Protein AF-A0A9J5XBW0-F1 (afdb_monomer_lite)

Radius of gyration: 22.89 Å; chains: 1; bounding box: 54×34×57 Å

InterPro domains:
  IPR000194 ATPase, F1/V1/A1 complex, alpha/beta subunit, nucleotide-binding domain [PF00006] (8-90)
  IPR024034 ATPase, F1/V1 complex, beta/alpha subunit, C-terminal [G3DSA:1.10.1140.10] (87-147)
  IPR027417 P-loop containing nucleoside triphosphate hydrolase [SSF52540] (8-89)
  IPR050053 ATPase alpha/beta chains [PTHR15184] (10-89)

pLDDT: mean 72.42, std 10.67, range [32.5, 87.5]

Organism: Solanum commersonii (NCBI:txid4109)

Structure (mmCIF, N/CA/C/O backbone):
data_AF-A0A9J5XBW0-F1
#
_entry.id   AF-A0A9J5XBW0-F1
#
loop_
_atom_site.group_PDB
_atom_site.id
_atom_site.type_symbol
_atom_site.label_atom_id
_atom_site.label_alt_id
_atom_site.label_comp_id
_atom_site.label_asym_id
_atom_site.label_entity_id
_atom_site.label_seq_id
_atom_site.pdbx_PDB_ins_code
_atom_site.Cartn_x
_atom_site.Cartn_y
_atom_site.Cartn_z
_atom_site.occupancy
_atom_site.B_iso_or_equiv
_atom_site.auth_seq_id
_atom_site.auth_comp_id
_atom_site.auth_asym_id
_atom_site.auth_atom_id
_atom_site.pdbx_PDB_model_num
ATOM 1 N N . MET A 1 1 ? 18.946 10.429 -4.358 1.00 32.50 1 MET A N 1
ATOM 2 C CA . MET A 1 1 ? 18.100 11.262 -5.243 1.00 32.50 1 MET A CA 1
ATOM 3 C C . MET A 1 1 ? 17.198 10.310 -6.030 1.00 32.50 1 MET A C 1
ATOM 5 O O . MET A 1 1 ? 17.544 9.919 -7.134 1.00 32.50 1 MET A O 1
ATOM 9 N N . ASN A 1 2 ? 16.118 9.819 -5.405 1.00 36.38 2 ASN A N 1
ATOM 10 C CA . ASN A 1 2 ? 15.253 8.780 -5.982 1.00 36.38 2 ASN A CA 1
ATOM 11 C C . ASN A 1 2 ? 14.222 9.425 -6.909 1.00 36.38 2 ASN A C 1
ATOM 13 O O . ASN A 1 2 ? 13.266 10.039 -6.441 1.00 36.38 2 ASN A O 1
ATOM 17 N N . LYS A 1 3 ? 14.429 9.311 -8.224 1.00 35.09 3 LYS A N 1
ATOM 18 C CA . LYS A 1 3 ? 13.379 9.604 -9.206 1.00 35.09 3 LYS A CA 1
ATOM 19 C C . LYS A 1 3 ? 12.338 8.472 -9.176 1.00 35.09 3 LYS A C 1
ATOM 21 O O . LYS A 1 3 ? 12.732 7.313 -9.052 1.00 35.09 3 LYS A O 1
ATOM 26 N N . PRO A 1 4 ? 11.035 8.786 -9.282 1.00 42.19 4 PRO A N 1
ATOM 27 C CA . PRO A 1 4 ? 9.978 7.783 -9.265 1.00 42.19 4 PRO A CA 1
ATOM 28 C C . PRO A 1 4 ? 10.121 6.823 -10.455 1.00 42.19 4 PRO A C 1
ATOM 30 O O . PRO A 1 4 ? 10.600 7.243 -11.512 1.00 42.19 4 PRO A O 1
ATOM 33 N N . PRO A 1 5 ? 9.699 5.557 -10.321 1.00 48.25 5 PRO A N 1
ATOM 34 C CA . PRO A 1 5 ? 9.915 4.556 -11.350 1.00 48.25 5 PRO A CA 1
ATOM 35 C C . PRO A 1 5 ? 9.341 4.927 -12.732 1.00 48.25 5 PRO A C 1
ATOM 37 O O . PRO A 1 5 ? 10.000 4.748 -13.750 1.00 48.25 5 PRO A O 1
ATOM 40 N N . GLY A 1 6 ? 8.201 5.619 -12.795 1.00 53.66 6 GLY A N 1
ATOM 41 C CA . GLY A 1 6 ? 7.694 6.138 -14.079 1.00 53.66 6 GLY A CA 1
ATOM 42 C C . GLY A 1 6 ? 8.691 7.040 -14.835 1.00 53.66 6 GLY A C 1
ATOM 43 O O . GLY A 1 6 ? 8.690 7.092 -16.064 1.00 53.66 6 GLY A O 1
ATOM 44 N N . ALA A 1 7 ? 9.599 7.714 -14.121 1.00 57.72 7 ALA A N 1
ATOM 45 C CA . ALA A 1 7 ? 10.645 8.532 -14.722 1.00 57.72 7 ALA A CA 1
ATOM 46 C C . ALA A 1 7 ? 11.844 7.717 -15.231 1.00 57.72 7 ALA A C 1
ATOM 48 O O . ALA A 1 7 ? 12.448 8.139 -16.212 1.00 57.72 7 ALA A O 1
ATOM 49 N N . HIS A 1 8 ? 12.200 6.572 -14.624 1.00 63.69 8 HIS A N 1
ATOM 50 C CA . HIS A 1 8 ? 13.291 5.743 -15.164 1.00 63.69 8 HIS A CA 1
ATOM 51 C C . HIS A 1 8 ? 12.896 5.189 -16.536 1.00 63.69 8 HIS A C 1
ATOM 53 O O . HIS A 1 8 ? 13.714 5.159 -17.450 1.00 63.69 8 HIS A O 1
ATOM 59 N N . MET A 1 9 ? 11.625 4.811 -16.693 1.00 63.28 9 MET A N 1
ATOM 60 C CA . MET A 1 9 ? 11.154 4.157 -17.906 1.00 63.28 9 MET A CA 1
ATOM 61 C C . MET A 1 9 ? 11.073 5.148 -19.059 1.00 63.28 9 MET A C 1
ATOM 63 O O . MET A 1 9 ? 11.518 4.867 -20.171 1.00 63.28 9 MET A O 1
ATOM 67 N N . ARG A 1 10 ? 10.573 6.347 -18.756 1.00 64.81 10 ARG A N 1
ATOM 68 C CA . ARG A 1 10 ? 10.549 7.463 -19.693 1.00 64.81 10 ARG A CA 1
ATOM 69 C C . ARG A 1 10 ? 11.957 7.852 -20.145 1.00 64.81 10 ARG A C 1
ATOM 71 O O . ARG A 1 10 ? 12.198 7.974 -21.342 1.00 64.81 10 ARG A O 1
ATOM 78 N N . VAL A 1 11 ? 12.903 7.966 -19.214 1.00 70.44 11 VAL A N 1
ATOM 79 C CA . VAL A 1 11 ? 14.303 8.264 -19.556 1.00 70.44 11 VAL A CA 1
ATOM 80 C C . VAL A 1 11 ? 14.912 7.146 -20.408 1.00 70.44 11 VAL A C 1
ATOM 82 O O . VAL A 1 11 ? 15.603 7.443 -21.377 1.00 70.44 11 VAL A O 1
ATOM 85 N N . GLY A 1 12 ? 14.611 5.876 -20.117 1.00 69.75 12 GLY A N 1
ATOM 86 C CA . GLY A 1 12 ? 15.031 4.742 -20.948 1.00 69.75 12 GLY A CA 1
ATOM 87 C C . GLY A 1 12 ? 14.523 4.854 -22.388 1.00 69.75 12 GLY A C 1
ATOM 88 O O . GLY A 1 12 ? 15.307 4.774 -23.333 1.00 69.75 12 GLY A O 1
ATOM 89 N N . SER A 1 13 ? 13.232 5.155 -22.573 1.00 69.50 13 SER A N 1
ATOM 90 C CA . SER A 1 13 ? 12.668 5.380 -23.913 1.00 69.50 13 SER A CA 1
ATOM 91 C C . SER A 1 13 ? 13.307 6.566 -24.650 1.00 69.50 13 SER A C 1
ATOM 93 O O . SER A 1 13 ? 13.605 6.448 -25.837 1.00 69.50 13 SER A O 1
ATOM 95 N N . GLU A 1 14 ? 13.607 7.670 -23.956 1.00 74.38 14 GLU A N 1
ATOM 96 C CA . GLU A 1 14 ? 14.256 8.855 -24.540 1.00 74.38 14 GLU A CA 1
ATOM 97 C C . GLU A 1 14 ? 15.702 8.555 -24.976 1.00 74.38 14 GLU A C 1
ATOM 99 O O . GLU A 1 14 ? 16.113 8.918 -26.079 1.00 74.38 14 GLU A O 1
ATOM 104 N N . VAL A 1 15 ? 16.462 7.823 -24.154 1.00 76.62 15 VAL A N 1
ATOM 105 C CA . VAL A 1 15 ? 17.829 7.389 -24.488 1.00 76.62 15 VAL A CA 1
ATOM 106 C C . VAL A 1 15 ? 17.817 6.366 -25.626 1.00 76.62 15 VAL A C 1
ATOM 108 O O . VAL A 1 15 ? 18.638 6.447 -26.536 1.00 76.62 15 VAL A O 1
ATOM 111 N N . SER A 1 16 ? 16.872 5.426 -25.623 1.00 73.00 16 SER A N 1
ATOM 112 C CA . SER A 1 16 ? 16.720 4.422 -26.681 1.00 73.00 16 SER A CA 1
ATOM 113 C C . SER A 1 16 ? 16.392 5.063 -28.035 1.00 73.00 16 SER A C 1
ATOM 115 O O . SER A 1 16 ? 16.973 4.675 -29.051 1.00 73.00 16 SER A O 1
ATOM 117 N N . ALA A 1 17 ? 15.518 6.074 -28.047 1.00 74.00 17 ALA A N 1
ATOM 118 C CA . ALA A 1 17 ? 15.208 6.858 -29.240 1.00 74.00 17 ALA A CA 1
ATOM 119 C C . ALA A 1 17 ? 16.431 7.646 -29.739 1.00 74.00 17 ALA A C 1
ATOM 121 O O . ALA A 1 17 ? 16.706 7.659 -30.938 1.00 74.00 17 ALA A O 1
ATOM 122 N N . LEU A 1 18 ? 17.213 8.238 -28.828 1.00 78.56 18 LEU A N 1
ATOM 123 C CA . LEU A 1 18 ? 18.443 8.960 -29.174 1.00 78.56 18 LEU A CA 1
ATOM 124 C C . LEU A 1 18 ? 19.531 8.037 -29.748 1.00 78.56 18 LEU A C 1
ATOM 126 O O . LEU A 1 18 ? 20.276 8.432 -30.641 1.00 78.56 18 LEU A O 1
ATOM 130 N N . LEU A 1 19 ? 19.600 6.794 -29.269 1.00 78.00 19 LEU A N 1
ATOM 131 C CA . LEU A 1 19 ? 20.496 5.750 -29.777 1.00 78.00 19 LEU A CA 1
ATOM 132 C C . LEU A 1 19 ? 20.010 5.120 -31.097 1.00 78.00 19 LEU A C 1
ATOM 134 O O . LEU A 1 19 ? 20.640 4.184 -31.589 1.00 78.00 19 LEU A O 1
ATOM 138 N N . GLY A 1 20 ? 18.896 5.597 -31.665 1.00 75.94 20 GLY A N 1
ATOM 139 C CA . GLY A 1 20 ? 18.361 5.126 -32.943 1.00 75.94 20 GLY A CA 1
ATOM 140 C C . GLY A 1 20 ? 17.781 3.711 -32.900 1.00 75.94 20 GLY A C 1
ATOM 141 O O . GLY A 1 20 ? 17.664 3.061 -33.938 1.00 75.94 20 GLY A O 1
ATOM 142 N N . ARG A 1 21 ? 17.435 3.198 -31.713 1.00 77.56 21 ARG A N 1
ATOM 143 C CA . ARG A 1 21 ? 16.794 1.883 -31.586 1.00 77.56 21 ARG A CA 1
ATOM 144 C C . ARG A 1 21 ? 15.339 1.976 -32.041 1.00 77.56 21 ARG A C 1
ATOM 146 O O . ARG A 1 21 ? 14.650 2.940 -31.715 1.00 77.56 21 ARG A O 1
ATOM 153 N N . MET A 1 22 ? 14.857 0.956 -32.755 1.00 77.88 22 MET A N 1
ATOM 154 C CA . MET A 1 22 ? 13.443 0.890 -33.135 1.00 77.88 22 MET A CA 1
ATOM 155 C C . MET A 1 22 ? 12.558 0.821 -31.878 1.00 77.88 22 MET A C 1
ATOM 157 O O . MET A 1 22 ? 12.830 -0.009 -31.003 1.00 77.88 22 MET A O 1
ATOM 161 N N . PRO A 1 23 ? 11.524 1.676 -31.768 1.00 68.88 23 PRO A N 1
ATOM 162 C CA . PRO A 1 23 ? 10.608 1.650 -30.637 1.00 68.88 23 PRO A CA 1
ATOM 163 C C . PRO A 1 23 ? 9.746 0.384 -30.669 1.00 68.88 23 PRO A C 1
ATOM 165 O O . PRO A 1 23 ? 9.406 -0.131 -31.735 1.00 68.88 23 PRO A O 1
ATOM 168 N N . PHE A 1 24 ? 9.389 -0.105 -29.486 1.00 66.06 24 PHE A N 1
ATOM 169 C CA . PHE A 1 24 ? 8.449 -1.205 -29.298 1.00 66.06 24 PHE A CA 1
ATOM 170 C C . PHE A 1 24 ? 7.050 -0.657 -28.938 1.00 66.06 24 PHE A C 1
ATOM 172 O O . PHE A 1 24 ? 6.765 0.524 -29.154 1.00 66.06 24 PHE A O 1
ATOM 179 N N . ALA A 1 25 ? 6.159 -1.516 -28.429 1.00 64.44 25 ALA A N 1
ATOM 180 C CA . ALA A 1 25 ? 4.784 -1.201 -28.043 1.00 64.44 25 ALA A CA 1
ATOM 181 C C . ALA A 1 25 ? 4.659 0.166 -27.348 1.00 64.44 25 ALA A C 1
ATOM 183 O O . ALA A 1 25 ? 5.384 0.459 -26.399 1.00 64.44 25 ALA A O 1
ATOM 184 N N . VAL A 1 26 ? 3.740 0.997 -27.856 1.00 66.25 26 VAL A N 1
ATOM 185 C CA . VAL A 1 26 ? 3.375 2.320 -27.308 1.00 66.25 26 VAL A CA 1
ATOM 186 C C . VAL A 1 26 ? 4.552 3.324 -27.238 1.00 66.25 26 VAL A C 1
ATOM 188 O O . VAL A 1 26 ? 4.454 4.372 -26.612 1.00 66.25 26 VAL A O 1
ATOM 191 N N . GLY A 1 27 ? 5.666 3.065 -27.937 1.00 68.00 27 GLY A N 1
ATOM 192 C CA . GLY A 1 27 ? 6.830 3.963 -27.973 1.00 68.00 27 GLY A CA 1
ATOM 193 C C . GLY A 1 27 ? 7.883 3.686 -26.896 1.00 68.00 27 GLY A C 1
ATOM 194 O O . GLY A 1 27 ? 8.841 4.449 -26.768 1.00 68.00 27 GLY A O 1
ATOM 195 N N . TYR A 1 28 ? 7.744 2.591 -26.144 1.00 73.31 28 TYR A N 1
ATOM 196 C CA . TYR A 1 28 ? 8.730 2.172 -25.149 1.00 73.31 28 TYR A CA 1
ATOM 197 C C . TYR A 1 28 ? 9.956 1.492 -25.775 1.00 73.31 28 TYR A C 1
ATOM 199 O O . TYR A 1 28 ? 9.947 1.031 -26.919 1.00 73.31 28 TYR A O 1
ATOM 207 N N . GLN A 1 29 ? 11.041 1.424 -25.002 1.00 71.94 29 GLN A N 1
ATOM 208 C CA . GLN A 1 29 ? 12.272 0.747 -25.406 1.00 71.94 29 GLN A CA 1
ATOM 209 C C . GLN A 1 29 ? 12.082 -0.782 -25.504 1.00 71.94 29 GLN A C 1
ATOM 211 O O . GLN A 1 29 ? 11.395 -1.367 -24.666 1.00 71.94 29 GLN A O 1
ATOM 216 N N . PRO A 1 30 ? 12.735 -1.471 -26.459 1.00 72.56 30 PRO A N 1
ATOM 217 C CA . PRO A 1 30 ? 12.640 -2.929 -26.580 1.00 72.56 30 PRO A CA 1
ATOM 218 C C . PRO A 1 30 ? 13.308 -3.674 -25.411 1.00 72.56 30 PRO A C 1
ATOM 220 O O . PRO A 1 30 ? 12.969 -4.819 -25.136 1.00 72.56 30 PRO A O 1
ATOM 223 N N . THR A 1 31 ? 14.236 -3.028 -24.695 1.00 77.81 31 THR A N 1
ATOM 224 C CA . THR A 1 31 ? 14.952 -3.592 -23.534 1.00 77.81 31 THR A CA 1
ATOM 225 C C . THR A 1 31 ? 14.200 -3.434 -22.214 1.00 77.81 31 THR A C 1
ATOM 227 O O . THR A 1 31 ? 14.744 -3.758 -21.160 1.00 77.81 31 THR A O 1
ATOM 230 N N . LEU A 1 32 ? 12.950 -2.954 -22.250 1.00 75.00 32 LEU A N 1
ATOM 231 C CA . LEU A 1 32 ? 12.208 -2.556 -21.058 1.00 75.00 32 LEU A CA 1
ATOM 232 C C . LEU A 1 32 ? 12.114 -3.671 -20.013 1.00 75.00 32 LEU A C 1
ATOM 234 O O . LEU A 1 32 ? 12.462 -3.463 -18.855 1.00 75.00 32 LEU A O 1
ATOM 238 N N . SER A 1 33 ? 11.679 -4.858 -20.432 1.00 76.38 33 SER A N 1
ATOM 239 C CA . SER A 1 33 ? 11.503 -5.997 -19.527 1.00 76.38 33 SER A CA 1
ATOM 240 C C . SER A 1 33 ? 12.826 -6.441 -18.897 1.00 76.38 33 SER A C 1
ATOM 242 O O . SER A 1 33 ? 12.875 -6.705 -17.700 1.00 76.38 33 SER A O 1
ATOM 244 N N . THR A 1 34 ? 13.917 -6.461 -19.665 1.00 79.75 34 THR A N 1
ATOM 245 C CA . THR A 1 34 ? 15.233 -6.886 -19.168 1.00 79.75 34 THR A CA 1
ATOM 246 C C . THR A 1 34 ? 15.824 -5.888 -18.175 1.00 79.75 34 THR A C 1
ATOM 248 O O . THR A 1 34 ? 16.336 -6.291 -17.132 1.00 79.75 34 THR A O 1
ATOM 251 N N . GLU A 1 35 ? 15.735 -4.587 -18.468 1.00 78.44 35 GLU A N 1
ATOM 252 C CA . GLU A 1 35 ? 16.219 -3.537 -17.564 1.00 78.44 35 GLU A CA 1
ATOM 253 C C . GLU A 1 35 ? 15.407 -3.490 -16.268 1.00 78.44 35 GLU A C 1
ATOM 255 O O . GLU A 1 35 ? 15.980 -3.320 -15.190 1.00 78.44 35 GLU A O 1
ATOM 260 N N . MET A 1 36 ? 14.089 -3.695 -16.360 1.00 79.38 36 MET A N 1
ATOM 261 C CA . MET A 1 36 ? 13.227 -3.788 -15.184 1.00 79.38 36 MET A CA 1
ATOM 262 C C . MET A 1 36 ? 13.526 -5.020 -14.349 1.00 79.38 36 MET A C 1
ATOM 264 O O . MET A 1 36 ? 13.695 -4.885 -13.140 1.00 79.38 36 MET A O 1
ATOM 268 N N . GLY A 1 37 ? 13.698 -6.183 -14.977 1.00 80.06 37 GLY A N 1
ATOM 269 C CA . GLY A 1 37 ? 14.089 -7.405 -14.278 1.00 80.06 37 GLY A CA 1
ATOM 270 C C . GLY A 1 37 ? 15.410 -7.236 -13.527 1.00 80.06 37 GLY A C 1
ATOM 271 O O . GLY A 1 37 ? 15.462 -7.433 -12.319 1.00 80.06 37 GLY A O 1
ATOM 272 N N . SER A 1 38 ? 16.457 -6.750 -14.201 1.00 80.56 38 SER A N 1
ATOM 273 C CA . SER A 1 38 ? 17.780 -6.558 -13.579 1.00 80.56 38 SER A CA 1
ATOM 274 C C . SER A 1 38 ? 17.776 -5.550 -12.423 1.00 80.56 38 SER A C 1
ATOM 276 O O . SER A 1 38 ? 18.584 -5.656 -11.498 1.00 80.56 38 SER A O 1
ATOM 278 N N . LEU A 1 39 ? 16.902 -4.540 -12.469 1.00 79.69 39 LEU A N 1
ATOM 279 C CA . LEU A 1 39 ? 16.751 -3.582 -11.377 1.00 79.69 39 LEU A CA 1
ATOM 280 C C . LEU A 1 39 ? 15.971 -4.187 -10.205 1.00 79.69 39 LEU A C 1
ATOM 282 O O . LEU A 1 39 ? 16.412 -4.058 -9.064 1.00 79.69 39 LEU A O 1
ATOM 286 N N . GLN A 1 40 ? 14.840 -4.838 -10.481 1.00 76.88 40 GLN A N 1
ATOM 287 C CA . GLN A 1 40 ? 13.962 -5.394 -9.451 1.00 76.88 40 GLN A CA 1
ATOM 288 C C . GLN A 1 40 ? 14.585 -6.600 -8.748 1.00 76.88 40 GLN A C 1
ATOM 290 O O . GLN A 1 40 ? 14.472 -6.716 -7.534 1.00 76.88 40 GLN A O 1
ATOM 295 N N . GLU A 1 41 ? 15.342 -7.438 -9.457 1.00 78.50 41 GLU A N 1
ATOM 296 C CA . GLU A 1 41 ? 16.061 -8.573 -8.859 1.00 78.50 41 GLU A CA 1
ATOM 297 C C . GLU A 1 41 ? 17.100 -8.140 -7.817 1.00 78.50 41 GLU A C 1
ATOM 299 O O . GLU A 1 41 ? 17.418 -8.891 -6.897 1.00 78.50 41 GLU A O 1
ATOM 304 N N . ARG A 1 42 ? 17.617 -6.909 -7.912 1.00 80.19 42 ARG A N 1
ATOM 305 C CA . ARG A 1 42 ? 18.521 -6.348 -6.897 1.00 80.19 42 ARG A CA 1
ATOM 306 C C . ARG A 1 42 ? 17.787 -5.864 -5.648 1.00 80.19 42 ARG A C 1
ATOM 308 O O . ARG A 1 42 ? 18.423 -5.673 -4.614 1.00 80.19 42 ARG A O 1
ATOM 315 N N . ILE A 1 43 ? 16.482 -5.635 -5.743 1.00 77.56 43 ILE A N 1
ATOM 316 C CA . ILE A 1 43 ? 15.618 -5.184 -4.654 1.00 77.56 43 ILE A CA 1
ATOM 317 C C . ILE A 1 43 ? 14.885 -6.414 -4.115 1.00 77.56 43 ILE A C 1
ATOM 319 O O . ILE A 1 43 ? 13.683 -6.581 -4.283 1.00 77.56 43 ILE A O 1
ATOM 323 N N . THR A 1 44 ? 15.640 -7.316 -3.497 1.00 76.69 44 THR A N 1
ATOM 324 C CA . THR A 1 44 ? 15.094 -8.541 -2.911 1.00 76.69 44 THR A CA 1
ATOM 325 C C . THR A 1 44 ? 15.700 -8.800 -1.538 1.00 76.69 44 THR A C 1
ATOM 327 O O . THR A 1 44 ? 16.718 -8.207 -1.164 1.00 76.69 44 THR A O 1
ATOM 330 N N . SER A 1 45 ? 15.060 -9.672 -0.762 1.00 78.00 45 SER A N 1
ATOM 331 C CA . SER A 1 45 ? 15.605 -10.112 0.520 1.00 78.00 45 SER A CA 1
ATOM 332 C C . SER A 1 45 ? 16.685 -11.162 0.308 1.00 78.00 45 SER A C 1
ATOM 334 O O . SER A 1 45 ? 16.473 -12.178 -0.350 1.00 78.00 45 SER A O 1
ATOM 336 N N . THR A 1 46 ? 17.847 -10.930 0.905 1.00 84.38 46 THR A N 1
ATOM 337 C CA . THR A 1 46 ? 18.944 -11.892 0.976 1.00 84.38 46 THR A CA 1
ATOM 338 C C . THR A 1 46 ? 19.060 -12.443 2.398 1.00 84.38 46 THR A C 1
ATOM 340 O O . THR A 1 46 ? 18.373 -12.005 3.320 1.00 84.38 46 THR A O 1
ATOM 343 N N . LYS A 1 47 ? 19.929 -13.440 2.601 1.00 78.38 47 LYS A N 1
ATOM 344 C CA . LYS A 1 47 ? 20.160 -14.020 3.936 1.00 78.38 47 LYS A CA 1
ATOM 345 C C . LYS A 1 47 ? 20.763 -13.019 4.929 1.00 78.38 47 LYS A C 1
ATOM 347 O O . LYS A 1 47 ? 20.580 -13.192 6.129 1.00 78.38 47 LYS A O 1
ATOM 352 N N . ASP A 1 48 ? 21.439 -11.989 4.424 1.00 79.94 48 ASP A N 1
ATOM 353 C CA . ASP A 1 48 ? 22.148 -10.991 5.230 1.00 79.94 48 ASP A CA 1
ATOM 354 C C . ASP A 1 48 ? 21.318 -9.718 5.474 1.00 79.94 48 ASP A C 1
ATOM 356 O O . ASP A 1 48 ? 21.714 -8.859 6.262 1.00 79.94 48 ASP A O 1
ATOM 360 N N . GLY A 1 49 ? 20.161 -9.573 4.819 1.00 76.44 49 GLY A N 1
ATOM 361 C CA . GLY A 1 49 ? 19.290 -8.414 4.993 1.00 76.44 49 GLY A CA 1
ATOM 362 C C . GLY A 1 49 ? 18.143 -8.354 3.989 1.00 76.44 49 GLY A C 1
ATOM 363 O O . GLY A 1 49 ? 18.108 -9.082 3.003 1.00 76.44 49 GLY A O 1
ATOM 364 N N . SER A 1 50 ? 17.197 -7.450 4.229 1.00 78.56 50 SER A N 1
ATOM 365 C CA . SER A 1 50 ? 16.074 -7.194 3.326 1.00 78.56 50 SER A CA 1
ATOM 366 C C . SER A 1 50 ? 16.120 -5.766 2.800 1.00 78.56 50 SER A C 1
ATOM 368 O O . SER A 1 50 ? 16.385 -4.821 3.543 1.00 78.56 50 SER A O 1
ATOM 370 N N . ILE A 1 51 ? 15.868 -5.607 1.501 1.00 77.69 51 ILE A N 1
ATOM 371 C CA . ILE A 1 51 ? 15.635 -4.298 0.894 1.00 77.69 51 ILE A CA 1
ATOM 372 C C . ILE A 1 51 ? 14.165 -4.241 0.497 1.00 77.69 51 ILE A C 1
ATOM 374 O O . ILE A 1 51 ? 13.769 -4.813 -0.514 1.00 77.69 51 ILE A O 1
ATOM 378 N N . THR A 1 52 ? 13.366 -3.520 1.280 1.00 75.56 52 THR A N 1
ATOM 379 C CA . THR A 1 52 ? 11.971 -3.223 0.938 1.00 75.56 52 THR A CA 1
ATOM 380 C C . THR A 1 52 ? 11.912 -1.865 0.245 1.00 75.56 52 THR A C 1
ATOM 382 O O . THR A 1 52 ? 12.179 -0.835 0.863 1.00 75.56 52 THR A O 1
ATOM 385 N N . SER A 1 53 ? 11.581 -1.847 -1.049 1.00 73.88 53 SER A N 1
ATOM 386 C CA . SER A 1 53 ? 11.446 -0.610 -1.831 1.00 73.88 53 SER A CA 1
ATOM 387 C C . SER A 1 53 ? 9.981 -0.264 -2.062 1.00 73.88 53 SER A C 1
ATOM 389 O O . SER A 1 53 ? 9.227 -1.069 -2.602 1.00 73.88 53 SER A O 1
ATOM 391 N N . ILE A 1 54 ? 9.590 0.962 -1.706 1.00 73.25 54 ILE A N 1
ATOM 392 C CA . ILE A 1 54 ? 8.277 1.521 -2.043 1.00 73.25 54 ILE A CA 1
ATOM 393 C C . ILE A 1 54 ? 8.405 2.261 -3.376 1.00 73.25 54 ILE A C 1
ATOM 395 O O . ILE A 1 54 ? 9.135 3.249 -3.487 1.00 73.25 54 ILE A O 1
ATOM 399 N N . GLN A 1 55 ? 7.694 1.781 -4.396 1.00 70.50 55 GLN A N 1
ATOM 400 C CA . GLN A 1 55 ? 7.820 2.258 -5.772 1.00 70.50 55 GLN A CA 1
ATOM 401 C C . GLN A 1 55 ? 6.561 2.995 -6.230 1.00 70.50 55 GLN A C 1
ATOM 403 O O . GLN A 1 55 ? 5.479 2.423 -6.304 1.00 70.50 55 GLN A O 1
ATOM 408 N N . ALA A 1 56 ? 6.711 4.275 -6.577 1.00 72.88 56 ALA A N 1
ATOM 409 C CA . ALA A 1 56 ? 5.633 5.078 -7.151 1.00 72.88 56 ALA A CA 1
ATOM 410 C C . ALA A 1 56 ? 5.517 4.834 -8.665 1.00 72.88 56 ALA A C 1
ATOM 412 O O . ALA A 1 56 ? 6.249 5.428 -9.466 1.00 72.88 56 ALA A O 1
ATOM 413 N N . VAL A 1 57 ? 4.605 3.949 -9.059 1.00 73.94 57 VAL A N 1
ATOM 414 C CA . VAL A 1 57 ? 4.312 3.669 -10.470 1.00 73.94 57 VAL A CA 1
ATOM 415 C C . VAL A 1 57 ? 3.273 4.666 -10.969 1.00 73.94 57 VAL A C 1
ATOM 417 O O . VAL A 1 57 ? 2.170 4.749 -10.437 1.00 73.94 57 VAL A O 1
ATOM 420 N N . TYR A 1 58 ? 3.640 5.449 -11.982 1.00 72.69 58 TYR A N 1
ATOM 421 C CA . TYR A 1 58 ? 2.698 6.332 -12.660 1.00 72.69 58 TYR A CA 1
ATOM 422 C C . TYR A 1 58 ? 1.973 5.545 -13.748 1.00 72.69 58 TYR A C 1
ATOM 424 O O . TYR A 1 58 ? 2.622 4.994 -14.635 1.00 72.69 58 TYR A O 1
ATOM 432 N N . VAL A 1 59 ? 0.644 5.521 -13.679 1.00 73.06 59 VAL A N 1
ATOM 433 C CA . VAL A 1 59 ? -0.206 4.891 -14.689 1.00 73.06 59 VAL A CA 1
ATOM 434 C C . VAL A 1 59 ? -0.676 5.981 -15.660 1.00 73.06 59 VAL A C 1
ATOM 436 O O . VAL A 1 59 ? -1.416 6.881 -15.246 1.00 73.06 59 VAL A O 1
ATOM 439 N N . PRO A 1 60 ? -0.232 5.971 -16.928 1.00 71.62 60 PRO A N 1
ATOM 440 C CA . PRO A 1 60 ? -0.704 6.938 -17.908 1.00 71.62 60 PRO A CA 1
ATOM 441 C C . PRO A 1 60 ? -2.196 6.714 -18.176 1.00 71.62 60 PRO A C 1
ATOM 443 O O . PRO A 1 60 ? -2.639 5.587 -18.362 1.00 71.62 60 PRO A O 1
ATOM 446 N N . ALA A 1 61 ? -2.976 7.798 -18.172 1.00 74.81 61 ALA A N 1
ATOM 447 C CA . ALA A 1 61 ? -4.417 7.779 -18.457 1.00 74.81 61 ALA A CA 1
ATOM 448 C C . ALA A 1 61 ? -5.265 6.802 -17.605 1.00 74.81 61 ALA A C 1
ATOM 450 O O . ALA A 1 61 ? -6.362 6.445 -18.020 1.00 74.81 61 ALA A O 1
ATOM 451 N N . ASP A 1 62 ? -4.785 6.403 -16.420 1.00 72.62 62 ASP A N 1
ATOM 452 C CA . ASP A 1 62 ? -5.400 5.370 -15.567 1.00 72.62 62 ASP A CA 1
ATOM 453 C C . ASP A 1 62 ? -5.543 3.981 -16.242 1.00 72.62 62 ASP A C 1
ATOM 455 O O . ASP A 1 62 ? -6.311 3.139 -15.778 1.00 72.62 62 ASP A O 1
ATOM 459 N N . ASP A 1 63 ? -4.784 3.710 -17.310 1.00 76.38 63 ASP A N 1
ATOM 460 C CA . ASP A 1 63 ? -4.801 2.430 -18.022 1.00 76.38 63 ASP A CA 1
ATOM 461 C C . ASP A 1 63 ? -3.764 1.440 -17.462 1.00 76.38 63 ASP A C 1
ATOM 463 O O . ASP A 1 63 ? -2.555 1.564 -17.672 1.00 76.38 63 ASP A O 1
ATOM 467 N N . LEU A 1 64 ? -4.247 0.416 -16.754 1.00 73.94 64 LEU A N 1
ATOM 468 C CA . LEU A 1 64 ? -3.415 -0.651 -16.183 1.00 73.94 64 LEU A CA 1
ATOM 469 C C . LEU A 1 64 ? -2.894 -1.649 -17.230 1.00 73.94 64 LEU A C 1
ATOM 471 O O . LEU A 1 64 ? -2.045 -2.476 -16.899 1.00 73.94 64 LEU A O 1
ATOM 475 N N . THR A 1 65 ? -3.400 -1.598 -18.465 1.00 77.00 65 THR A N 1
ATOM 476 C CA . THR A 1 65 ? -2.995 -2.504 -19.550 1.00 77.00 65 THR A CA 1
ATOM 477 C C . THR A 1 65 ? -1.773 -2.012 -20.323 1.00 77.00 65 THR A C 1
ATOM 479 O O . THR A 1 65 ? -1.222 -2.758 -21.136 1.00 77.00 65 THR A O 1
ATOM 482 N N . ASP A 1 66 ? -1.305 -0.793 -20.042 1.00 78.31 66 ASP A N 1
ATOM 483 C CA . ASP A 1 66 ? -0.080 -0.268 -20.633 1.00 78.31 66 ASP A CA 1
ATOM 484 C C . ASP A 1 66 ? 1.138 -1.148 -20.254 1.00 78.31 66 ASP A C 1
ATOM 486 O O . ASP A 1 66 ? 1.253 -1.619 -19.113 1.00 78.31 66 ASP A O 1
ATOM 490 N N . PRO A 1 67 ? 2.074 -1.406 -21.188 1.00 70.88 67 PRO A N 1
ATOM 491 C CA . PRO A 1 67 ? 3.245 -2.245 -20.931 1.00 70.88 67 PRO A CA 1
ATOM 492 C C . PRO A 1 67 ? 4.128 -1.749 -19.771 1.00 70.88 67 PRO A C 1
ATOM 494 O O . PRO A 1 67 ? 4.803 -2.563 -19.132 1.00 70.88 67 PRO A O 1
ATOM 497 N N . ALA A 1 68 ? 4.128 -0.451 -19.458 1.00 72.12 68 ALA A N 1
ATOM 498 C CA . ALA A 1 68 ? 4.902 0.126 -18.363 1.00 72.12 68 ALA A CA 1
ATOM 499 C C . ALA A 1 68 ? 4.442 -0.335 -16.966 1.00 72.12 68 ALA A C 1
ATOM 501 O O . ALA A 1 68 ? 5.238 -0.936 -16.231 1.00 72.12 68 ALA A O 1
ATOM 502 N N . PRO A 1 69 ? 3.181 -0.096 -16.562 1.00 74.00 69 PRO A N 1
ATOM 503 C CA . PRO A 1 69 ? 2.660 -0.628 -15.318 1.00 74.00 69 PRO A CA 1
ATOM 504 C C . PRO A 1 69 ? 2.590 -2.154 -15.346 1.00 74.00 69 PRO A C 1
ATOM 506 O O . PRO A 1 69 ? 2.976 -2.764 -14.357 1.00 74.00 69 PRO A O 1
ATOM 509 N N . ALA A 1 70 ? 2.192 -2.783 -16.459 1.00 76.88 70 ALA A N 1
ATOM 510 C CA . ALA A 1 70 ? 2.055 -4.239 -16.529 1.00 76.88 70 ALA A CA 1
ATOM 511 C C . ALA A 1 70 ? 3.368 -4.978 -16.207 1.00 76.88 70 ALA A C 1
ATOM 513 O O . ALA A 1 70 ? 3.373 -5.933 -15.430 1.00 76.88 70 ALA A O 1
ATOM 514 N N . THR A 1 71 ? 4.498 -4.508 -16.746 1.00 73.88 71 THR A N 1
ATOM 515 C CA . THR A 1 71 ? 5.818 -5.090 -16.440 1.00 73.88 71 THR A CA 1
ATOM 516 C C . THR A 1 71 ? 6.270 -4.796 -15.016 1.00 73.88 71 THR A C 1
ATOM 518 O O . THR A 1 71 ? 6.877 -5.651 -14.380 1.00 73.88 71 THR A O 1
ATOM 521 N N . THR A 1 72 ? 5.943 -3.619 -14.481 1.00 72.44 72 THR 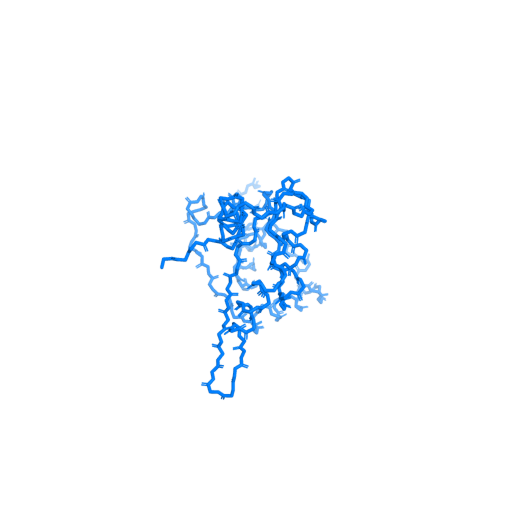A N 1
ATOM 522 C CA . THR A 1 72 ? 6.294 -3.271 -13.101 1.00 72.44 72 THR A CA 1
ATOM 523 C C . THR A 1 72 ? 5.476 -4.092 -12.101 1.00 72.44 72 THR A C 1
ATOM 525 O O . THR A 1 72 ? 6.034 -4.603 -11.136 1.00 72.44 72 THR A O 1
ATOM 528 N N . PHE A 1 73 ? 4.180 -4.288 -12.355 1.00 76.00 73 PHE A N 1
ATOM 529 C CA . PHE A 1 73 ? 3.283 -5.068 -11.503 1.00 76.00 73 PHE A CA 1
ATOM 530 C C . PHE A 1 73 ? 3.661 -6.543 -11.422 1.00 76.00 73 PHE A C 1
ATOM 532 O O . PHE A 1 73 ? 3.523 -7.130 -10.356 1.00 76.00 73 PHE A O 1
ATOM 539 N N . ALA A 1 74 ? 4.194 -7.127 -12.497 1.00 75.75 74 ALA A N 1
ATOM 540 C CA . ALA A 1 74 ? 4.666 -8.511 -12.484 1.00 75.75 74 ALA A CA 1
ATOM 541 C C . ALA A 1 74 ? 5.809 -8.764 -11.479 1.00 75.75 74 ALA A C 1
ATOM 543 O O . ALA A 1 74 ? 6.039 -9.907 -11.095 1.00 75.75 74 ALA A O 1
ATOM 544 N N . HIS A 1 75 ? 6.519 -7.712 -11.059 1.00 74.50 75 HIS A N 1
ATOM 545 C CA . HIS A 1 75 ? 7.634 -7.791 -10.113 1.00 74.50 75 HIS A CA 1
ATOM 546 C C . HIS A 1 75 ? 7.296 -7.264 -8.710 1.00 74.50 75 HIS A C 1
ATOM 548 O O . HIS A 1 75 ? 8.165 -7.275 -7.843 1.00 74.50 75 HIS A O 1
ATOM 554 N N . LEU A 1 76 ? 6.080 -6.761 -8.478 1.00 73.31 76 LEU A N 1
ATOM 555 C CA . LEU A 1 76 ? 5.680 -6.217 -7.180 1.00 73.31 76 LEU A CA 1
ATOM 556 C C . LEU A 1 76 ? 4.980 -7.292 -6.341 1.00 73.31 76 LEU A C 1
ATOM 558 O O . LEU A 1 76 ? 3.952 -7.821 -6.750 1.00 73.31 76 LEU A O 1
ATOM 562 N N . ASP A 1 77 ? 5.488 -7.542 -5.132 1.00 70.50 77 ASP A N 1
ATOM 563 C CA . ASP A 1 77 ? 4.872 -8.480 -4.177 1.00 70.50 77 ASP A CA 1
ATOM 564 C C . ASP A 1 77 ? 3.597 -7.915 -3.523 1.00 70.50 77 ASP A C 1
ATOM 566 O O . ASP A 1 77 ? 2.706 -8.658 -3.117 1.00 70.50 77 ASP A O 1
ATOM 570 N N . ALA A 1 78 ? 3.500 -6.587 -3.411 1.00 70.25 78 ALA A N 1
ATOM 571 C CA . ALA A 1 78 ? 2.343 -5.893 -2.861 1.00 70.25 78 ALA A CA 1
ATOM 572 C C . ALA A 1 78 ? 2.067 -4.606 -3.642 1.00 70.25 78 ALA A C 1
ATOM 574 O O . ALA A 1 78 ? 2.971 -3.815 -3.920 1.00 70.25 78 ALA A O 1
ATOM 575 N N . THR A 1 79 ? 0.797 -4.375 -3.969 1.00 66.69 79 THR A N 1
ATOM 576 C CA . THR A 1 79 ? 0.357 -3.209 -4.740 1.00 66.69 79 THR A CA 1
ATOM 577 C C . THR A 1 79 ? -0.641 -2.385 -3.936 1.00 66.69 79 THR A C 1
ATOM 579 O O . THR A 1 79 ? -1.781 -2.805 -3.739 1.00 66.69 79 THR A O 1
ATOM 582 N N . THR A 1 80 ? -0.243 -1.184 -3.518 1.00 71.62 80 THR A N 1
ATOM 583 C CA . THR A 1 80 ? -1.168 -0.196 -2.945 1.00 71.62 80 THR A CA 1
ATOM 584 C C . THR A 1 80 ? -1.598 0.768 -4.042 1.00 71.62 80 THR A C 1
ATOM 586 O O . THR A 1 80 ? -0.815 1.611 -4.481 1.00 71.62 80 THR A O 1
ATOM 589 N N . VAL A 1 81 ? -2.843 0.646 -4.504 1.00 68.44 81 VAL A N 1
ATOM 590 C CA . VAL A 1 81 ? -3.389 1.516 -5.553 1.00 68.44 81 VAL A CA 1
ATOM 591 C C . VAL A 1 81 ? -3.953 2.785 -4.920 1.00 68.44 81 VAL A C 1
ATOM 593 O O . VAL A 1 81 ? -4.931 2.747 -4.176 1.00 68.44 81 VAL A O 1
ATOM 596 N N . LEU A 1 82 ? -3.341 3.927 -5.230 1.00 67.75 82 LEU A N 1
ATOM 597 C CA . LEU A 1 82 ? -3.809 5.231 -4.770 1.00 67.75 82 LEU A CA 1
ATOM 598 C C . LEU A 1 82 ? -4.771 5.827 -5.800 1.00 67.75 82 LEU A C 1
ATOM 600 O O . LEU A 1 82 ? -4.361 6.242 -6.882 1.00 67.75 82 LEU A O 1
ATOM 604 N N . SER A 1 83 ? -6.056 5.895 -5.454 1.00 62.69 83 SER A N 1
ATOM 605 C CA . SER A 1 83 ? -7.052 6.599 -6.265 1.00 62.69 83 SER A CA 1
ATOM 606 C C . SER A 1 83 ? -7.055 8.094 -5.947 1.00 62.69 83 SER A C 1
ATOM 608 O O . SER A 1 83 ? -7.047 8.498 -4.780 1.00 62.69 83 SER A O 1
ATOM 610 N N . ARG A 1 84 ? -7.141 8.930 -6.990 1.00 57.09 84 ARG A N 1
ATOM 611 C CA . ARG A 1 84 ? -7.221 10.398 -6.867 1.00 57.09 84 ARG A CA 1
ATOM 612 C C . ARG A 1 84 ? -8.365 10.864 -5.961 1.00 57.09 84 ARG A C 1
ATOM 614 O O . ARG A 1 84 ? -8.212 11.877 -5.289 1.00 57.09 84 ARG A O 1
ATOM 621 N N . GLY A 1 85 ? -9.465 10.110 -5.887 1.00 59.06 85 GLY A N 1
ATOM 622 C CA . GLY A 1 85 ? -10.600 10.434 -5.014 1.00 59.06 85 GLY A CA 1
ATOM 623 C C . GLY A 1 85 ? -10.291 10.337 -3.514 1.00 59.06 85 GLY A C 1
ATOM 624 O O . GLY A 1 85 ? -10.908 11.038 -2.721 1.00 59.06 85 GLY A O 1
ATOM 625 N N . LEU A 1 86 ? -9.313 9.514 -3.120 1.00 58.72 86 LEU A N 1
ATOM 626 C CA . LEU A 1 86 ? -8.935 9.291 -1.718 1.00 58.72 86 LEU A CA 1
ATOM 627 C C . LEU A 1 86 ? -7.735 10.153 -1.282 1.00 58.72 86 LEU A C 1
ATOM 629 O O . LEU A 1 86 ? -7.529 10.373 -0.091 1.00 58.72 86 LEU A O 1
ATOM 633 N N . ALA A 1 87 ? -6.957 10.674 -2.236 1.00 52.78 87 ALA A N 1
ATOM 634 C CA . ALA A 1 87 ? -5.692 11.370 -1.984 1.00 52.78 87 ALA A CA 1
ATOM 635 C C . ALA A 1 87 ? -5.835 12.812 -1.450 1.00 52.78 87 ALA A C 1
ATOM 637 O O . ALA A 1 87 ? -4.850 13.403 -1.014 1.00 52.78 87 ALA A O 1
ATOM 638 N N . ALA A 1 88 ? -7.041 13.390 -1.448 1.00 53.19 88 ALA A N 1
ATOM 639 C CA . ALA A 1 88 ? -7.276 14.769 -0.999 1.00 53.19 88 ALA A CA 1
ATOM 640 C C . ALA A 1 88 ? -7.202 14.960 0.531 1.00 53.19 88 ALA A C 1
ATOM 642 O O . ALA A 1 88 ? -7.424 16.060 1.032 1.00 53.19 88 ALA A O 1
ATOM 643 N N . LYS A 1 89 ? -6.924 13.897 1.290 1.00 53.47 89 LYS A N 1
ATOM 644 C CA . LYS A 1 89 ? -7.129 13.867 2.736 1.00 53.47 89 LYS A CA 1
ATOM 645 C C . LYS A 1 89 ? -5.820 13.577 3.464 1.00 53.47 89 LYS A C 1
ATOM 647 O O . LYS A 1 89 ? -5.480 12.432 3.735 1.00 53.47 89 LYS A O 1
ATOM 652 N N . THR A 1 90 ? -5.064 14.633 3.738 1.00 51.50 90 THR A N 1
ATOM 653 C CA . THR A 1 90 ? -3.762 14.572 4.420 1.00 51.50 90 THR A CA 1
ATOM 654 C C . THR A 1 90 ? -3.715 15.528 5.608 1.00 51.50 90 THR A C 1
ATOM 656 O O . THR A 1 90 ? -4.472 16.491 5.678 1.00 51.50 90 THR A O 1
ATOM 659 N N . GLU A 1 91 ? -2.809 15.248 6.542 1.00 52.03 91 GLU A N 1
ATOM 660 C CA . GLU A 1 91 ? -2.588 15.952 7.816 1.00 52.03 91 GLU A CA 1
ATOM 661 C C . GLU A 1 91 ? -2.482 17.483 7.678 1.00 52.03 91 GLU A C 1
ATOM 663 O O . GLU A 1 91 ? -3.029 18.226 8.491 1.00 52.03 91 GLU A O 1
ATOM 668 N N . VAL A 1 92 ? -1.884 17.966 6.582 1.00 50.72 92 VAL A N 1
ATOM 669 C CA . VAL A 1 92 ? -1.762 19.403 6.265 1.00 50.72 92 VAL A CA 1
ATOM 670 C C . VAL A 1 92 ? -3.128 20.066 6.012 1.00 50.72 92 VAL A C 1
ATOM 672 O O . VAL A 1 92 ? -3.280 21.265 6.219 1.00 50.72 92 VAL A O 1
ATOM 675 N N . PHE A 1 93 ? -4.131 19.290 5.595 1.00 55.94 93 PHE A N 1
ATOM 676 C CA . PHE A 1 93 ? -5.502 19.743 5.347 1.00 55.94 93 PHE A CA 1
ATOM 677 C C . PHE A 1 93 ? -6.454 19.505 6.529 1.00 55.94 93 PHE A C 1
ATOM 679 O O . PHE A 1 93 ? -7.455 20.209 6.640 1.00 55.94 93 PHE A O 1
ATOM 686 N N . THR A 1 94 ? -6.184 18.527 7.401 1.00 59.56 94 THR A N 1
ATOM 687 C CA . THR A 1 94 ? -7.083 18.158 8.514 1.00 59.56 94 THR A CA 1
ATOM 688 C C . THR A 1 94 ? -6.662 18.730 9.869 1.00 59.56 94 THR A C 1
ATOM 690 O O . THR A 1 94 ? -7.482 18.754 10.785 1.00 59.56 94 THR A O 1
ATOM 693 N N . GLY A 1 95 ? -5.405 19.164 10.026 1.00 63.12 95 GLY A N 1
ATOM 694 C CA . GLY A 1 95 ? -4.879 19.756 11.264 1.00 63.12 95 GLY A CA 1
ATOM 695 C C . GLY A 1 95 ? -4.815 18.804 12.468 1.00 63.12 95 GLY A C 1
ATOM 696 O O . GLY A 1 95 ? -4.476 19.238 13.565 1.00 63.12 95 GLY A O 1
ATOM 697 N N . SER A 1 96 ? -5.146 17.523 12.280 1.00 65.00 96 SER A N 1
ATOM 698 C CA . SER A 1 96 ? -5.105 16.485 13.316 1.00 65.00 96 SER A CA 1
ATOM 699 C C . SER A 1 96 ? -3.862 15.615 13.111 1.00 65.00 96 SER A C 1
ATOM 701 O O . SER A 1 96 ? -3.660 15.170 11.979 1.00 65.00 96 SER A O 1
ATOM 703 N N . PRO A 1 97 ? -3.049 15.367 14.156 1.00 63.88 97 PRO A N 1
ATOM 704 C CA . PRO A 1 97 ? -1.787 14.647 14.023 1.00 63.88 97 PRO A CA 1
ATOM 705 C C . PRO A 1 97 ? -2.012 13.212 13.540 1.00 63.88 97 PRO A C 1
ATOM 707 O O . PRO A 1 97 ? -2.909 12.517 14.023 1.00 63.88 97 PRO A O 1
ATOM 710 N N . GLY A 1 98 ? -1.191 12.761 12.592 1.00 66.12 98 GLY A N 1
ATOM 711 C CA . GLY A 1 98 ? -1.199 11.374 12.136 1.00 66.12 98 GLY A CA 1
ATOM 712 C C . GLY A 1 98 ? -0.814 10.421 13.271 1.00 66.12 98 GLY A C 1
ATOM 713 O O . GLY A 1 98 ? 0.173 10.646 13.971 1.00 66.12 98 GLY A O 1
ATOM 714 N N . LYS A 1 99 ? -1.578 9.338 13.454 1.00 69.25 99 LYS A N 1
ATOM 715 C CA . LYS A 1 99 ? -1.303 8.309 14.466 1.00 69.25 99 LYS A CA 1
ATOM 716 C C . LYS A 1 99 ? -0.792 7.033 13.806 1.00 69.25 99 LYS A C 1
ATOM 718 O O . LYS A 1 99 ? -1.402 6.526 12.867 1.00 69.25 99 LYS A O 1
ATOM 723 N N . TYR A 1 100 ? 0.320 6.511 14.315 1.00 72.31 100 TYR A N 1
ATOM 724 C CA . TYR A 1 100 ? 0.796 5.178 13.962 1.00 72.31 100 TYR A CA 1
ATOM 725 C C . TYR A 1 100 ? 0.037 4.138 14.788 1.00 72.31 100 TYR A C 1
ATOM 727 O O . TYR A 1 100 ? -0.025 4.258 16.011 1.00 72.31 100 TYR A O 1
ATOM 735 N N . VAL A 1 101 ? -0.526 3.132 14.124 1.00 76.81 101 VAL A N 1
ATOM 736 C CA . VAL A 1 101 ? -1.286 2.048 14.759 1.00 76.81 101 VAL A CA 1
ATOM 737 C C . VAL A 1 101 ? -0.523 0.747 14.557 1.00 76.81 101 VAL A C 1
ATOM 739 O O . VAL A 1 101 ? -0.033 0.471 13.458 1.00 76.81 101 VAL A O 1
ATOM 742 N N . GLY A 1 102 ? -0.384 -0.046 15.619 1.00 81.12 102 GLY A N 1
ATOM 743 C CA . GLY A 1 102 ? 0.275 -1.344 15.527 1.00 81.12 102 GLY A CA 1
ATOM 744 C C . GLY A 1 102 ? -0.531 -2.334 14.681 1.00 81.12 102 GLY A C 1
ATOM 745 O O . GLY A 1 102 ? -1.758 -2.273 14.630 1.00 81.12 102 GLY A O 1
ATOM 746 N N . LEU A 1 103 ? 0.141 -3.306 14.052 1.00 80.88 103 LEU A N 1
ATOM 747 C CA . LEU A 1 103 ? -0.549 -4.363 13.295 1.00 80.88 103 LEU A CA 1
ATOM 748 C C . LEU A 1 103 ? -1.493 -5.182 14.187 1.00 80.88 103 LEU A C 1
ATOM 750 O O . LEU A 1 103 ? -2.615 -5.460 13.783 1.00 80.88 103 LEU A O 1
ATOM 754 N N . ALA A 1 104 ? -1.060 -5.525 15.405 1.00 80.75 104 ALA A N 1
ATOM 755 C CA . ALA A 1 104 ? -1.876 -6.281 16.355 1.00 80.75 104 ALA A CA 1
ATOM 756 C C . ALA A 1 104 ? -3.158 -5.524 16.740 1.00 80.75 104 ALA A C 1
ATOM 758 O O . ALA A 1 104 ? -4.241 -6.097 16.706 1.00 80.75 104 ALA A O 1
ATOM 759 N N . GLU A 1 105 ? -3.037 -4.226 17.024 1.00 81.19 105 GLU A N 1
ATOM 760 C CA . GLU A 1 105 ? -4.170 -3.348 17.344 1.00 81.19 105 GLU A CA 1
ATOM 761 C C . GLU A 1 105 ? -5.103 -3.169 16.140 1.00 81.19 105 GLU A C 1
ATOM 763 O O . GLU A 1 105 ? -6.320 -3.152 16.294 1.00 81.19 105 GLU A O 1
ATOM 768 N N . THR A 1 106 ? -4.540 -3.085 14.930 1.00 83.19 106 THR A N 1
ATOM 769 C CA . THR A 1 106 ? -5.321 -2.995 13.688 1.00 83.19 106 THR A CA 1
ATOM 770 C C . THR A 1 106 ? -6.151 -4.260 13.478 1.00 83.19 106 THR A C 1
ATOM 772 O O . THR A 1 106 ? -7.349 -4.166 13.231 1.00 83.19 106 THR A O 1
ATOM 775 N N . ILE A 1 107 ? -5.540 -5.444 13.609 1.00 85.69 107 ILE A N 1
ATOM 776 C CA . ILE A 1 107 ? -6.228 -6.733 13.429 1.00 85.69 107 ILE A CA 1
ATOM 777 C C . ILE A 1 107 ? -7.340 -6.891 14.464 1.00 85.69 107 ILE A C 1
ATOM 779 O O . ILE A 1 107 ? -8.478 -7.143 14.083 1.00 85.69 107 ILE A O 1
ATOM 783 N N . GLN A 1 108 ? -7.035 -6.661 15.744 1.00 84.38 108 GLN A N 1
ATOM 784 C CA . GLN A 1 108 ? -8.033 -6.708 16.816 1.00 84.38 108 GLN A CA 1
ATOM 785 C C . GLN A 1 108 ? -9.176 -5.726 16.561 1.00 84.38 108 GLN A C 1
ATOM 787 O O . GLN A 1 108 ? -10.341 -6.065 16.744 1.00 84.38 108 GLN A O 1
ATOM 792 N N . GLY A 1 109 ? -8.864 -4.519 16.086 1.00 84.12 109 GLY A N 1
ATOM 793 C CA . GLY A 1 109 ? -9.886 -3.530 15.788 1.00 84.12 109 GLY A CA 1
ATOM 794 C C . GLY A 1 109 ? -10.823 -3.949 14.658 1.00 84.12 109 GLY A C 1
ATOM 795 O O . GLY A 1 109 ? -12.038 -3.822 14.793 1.00 84.12 109 GLY A O 1
ATOM 796 N N . PHE A 1 110 ? -10.282 -4.500 13.570 1.00 84.69 110 PHE A N 1
ATOM 797 C CA . PHE A 1 110 ? -11.102 -5.044 12.487 1.00 84.69 110 PHE A CA 1
ATOM 798 C C . PHE A 1 110 ? -11.892 -6.287 12.916 1.00 84.69 110 PHE A C 1
ATOM 800 O O . PHE A 1 110 ? -13.030 -6.438 12.482 1.00 84.69 110 PHE A O 1
ATOM 807 N N . GLU A 1 111 ? -11.340 -7.145 13.777 1.00 86.44 111 GLU A N 1
ATOM 808 C CA . GLU A 1 111 ? -12.064 -8.293 14.339 1.00 86.44 111 GLU A CA 1
ATOM 809 C C . GLU A 1 111 ? -13.276 -7.853 15.167 1.00 86.44 111 GLU A C 1
ATOM 811 O O . GLU A 1 111 ? -14.351 -8.415 14.985 1.00 86.44 111 GLU A O 1
ATOM 816 N N . LEU A 1 112 ? -13.141 -6.815 15.999 1.00 84.62 112 LEU A N 1
ATOM 817 C CA . LEU A 1 112 ? -14.245 -6.257 16.795 1.00 84.62 112 LEU A CA 1
ATOM 818 C C . LEU A 1 112 ? -15.327 -5.584 15.937 1.00 84.62 112 LEU A C 1
ATOM 820 O O . LEU A 1 112 ? -16.516 -5.661 16.246 1.00 84.62 112 LEU A O 1
ATOM 824 N N . ILE A 1 113 ? -14.927 -4.925 14.844 1.00 86.12 113 ILE A N 1
ATOM 825 C CA . ILE A 1 113 ? -15.875 -4.369 13.868 1.00 86.12 113 ILE A CA 1
ATOM 826 C C . ILE A 1 113 ? -16.632 -5.508 13.171 1.00 86.12 113 ILE A C 1
ATOM 828 O O . ILE A 1 113 ? -17.845 -5.438 13.015 1.00 86.12 113 ILE A O 1
ATOM 832 N N . LEU A 1 114 ? -15.935 -6.574 12.766 1.00 84.75 114 LEU A N 1
ATOM 833 C CA . LEU A 1 114 ? -16.545 -7.720 12.087 1.00 84.75 114 LEU A CA 1
ATOM 834 C C . LEU A 1 114 ? -17.390 -8.600 13.019 1.00 84.75 114 LEU A C 1
ATOM 836 O O . LEU A 1 114 ? -18.336 -9.229 12.548 1.00 84.75 114 LEU A O 1
ATOM 840 N N . SER A 1 115 ? -17.070 -8.661 14.315 1.00 87.50 115 SER A N 1
ATOM 841 C CA . SER A 1 115 ? -17.856 -9.398 15.313 1.00 87.50 115 SER A CA 1
ATOM 842 C C . SER A 1 115 ? -19.168 -8.697 15.683 1.00 87.50 115 SER A C 1
ATOM 844 O O . SER A 1 115 ? -20.022 -9.316 16.319 1.00 87.50 115 SER A O 1
ATOM 846 N N . GLY A 1 116 ? -19.350 -7.439 15.263 1.00 82.56 116 GLY A N 1
ATOM 847 C CA . GLY A 1 116 ? -20.548 -6.639 15.526 1.00 82.56 116 GLY A CA 1
ATOM 848 C C . GLY A 1 116 ? -20.595 -6.029 16.931 1.00 82.56 116 GLY A C 1
ATOM 849 O O . GLY A 1 116 ? -21.609 -5.458 17.324 1.00 82.56 116 GLY A O 1
ATOM 850 N N . GLU A 1 117 ? -19.508 -6.105 17.709 1.00 79.88 117 GLU A N 1
ATOM 851 C CA . GLU A 1 117 ? -19.445 -5.514 19.059 1.00 79.88 117 GLU A CA 1
ATOM 852 C C . GLU A 1 117 ? -19.544 -3.979 19.044 1.00 79.88 117 GLU A C 1
ATOM 854 O O . GLU A 1 117 ? -19.918 -3.364 20.043 1.00 79.88 117 GLU A O 1
ATOM 859 N N . LEU A 1 118 ? -19.242 -3.360 17.899 1.00 77.50 118 LEU A N 1
ATOM 860 C CA . LEU A 1 118 ? -19.200 -1.910 17.714 1.00 77.50 118 LEU A CA 1
ATOM 861 C C . LEU A 1 118 ? -20.339 -1.366 16.832 1.00 77.50 118 LEU A C 1
ATOM 863 O O . LEU A 1 118 ? -20.340 -0.176 16.517 1.00 77.50 118 LEU A O 1
ATOM 867 N N . ASP A 1 119 ? -21.334 -2.191 16.485 1.00 79.69 119 ASP A N 1
ATOM 868 C CA . ASP A 1 119 ? -22.488 -1.802 15.649 1.00 79.69 119 ASP A CA 1
ATOM 869 C C . ASP A 1 119 ? -23.370 -0.718 16.295 1.00 79.69 119 ASP A C 1
ATOM 871 O O . ASP A 1 119 ? -24.167 -0.061 15.626 1.00 79.69 119 ASP A O 1
ATOM 875 N N . GLY A 1 120 ? -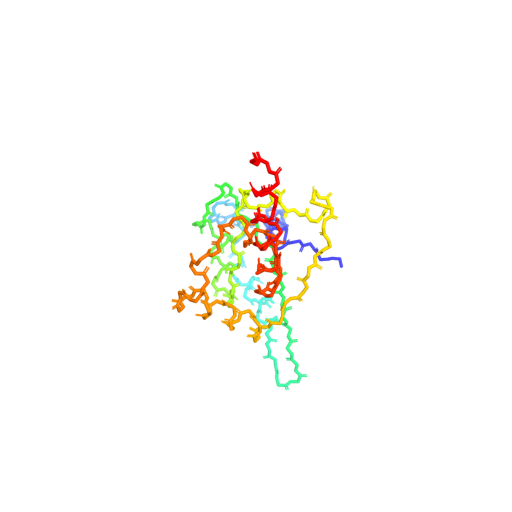23.233 -0.513 17.609 1.00 78.12 120 GLY A N 1
ATOM 876 C CA . GLY A 1 120 ? -23.918 0.554 18.337 1.00 78.12 120 GLY A CA 1
ATOM 877 C C . GLY A 1 120 ? -23.330 1.952 18.116 1.00 78.12 120 GLY A C 1
ATOM 878 O O . GLY A 1 120 ? -23.970 2.931 18.493 1.00 78.12 120 GLY A O 1
ATOM 879 N N . LEU A 1 121 ? -22.132 2.071 17.531 1.00 79.56 121 LEU A N 1
ATOM 880 C CA . LEU A 1 121 ? -21.445 3.352 17.365 1.00 79.56 121 LEU A CA 1
ATOM 881 C C . LEU A 1 121 ? -21.815 4.023 16.028 1.00 79.56 121 LEU A C 1
ATOM 883 O O . LEU A 1 121 ? -21.909 3.355 14.999 1.00 79.56 121 LEU A O 1
ATOM 887 N N . PRO A 1 122 ? -21.970 5.360 15.989 1.00 80.50 122 PRO A N 1
ATOM 888 C CA . PRO A 1 122 ? -22.237 6.074 14.745 1.00 80.50 122 PRO A CA 1
ATOM 889 C C . PRO A 1 122 ? -21.033 6.008 13.791 1.00 80.50 122 PRO A C 1
ATOM 891 O O . PRO A 1 122 ? -19.891 6.170 14.214 1.00 80.50 122 PRO A O 1
ATOM 894 N N . GLU A 1 123 ? -21.275 5.896 12.478 1.00 79.94 123 GLU A N 1
ATOM 895 C CA . GLU A 1 123 ? -20.216 5.818 11.447 1.00 79.94 123 GLU A CA 1
ATOM 896 C C . GLU A 1 123 ? -19.198 6.974 11.523 1.00 79.94 123 GLU A C 1
ATOM 898 O O . GLU A 1 123 ? -18.011 6.813 11.234 1.00 79.94 123 GLU A O 1
ATOM 903 N N . GLN A 1 124 ? -19.645 8.154 11.964 1.00 78.94 124 GLN A N 1
ATOM 904 C CA . GLN A 1 124 ? -18.798 9.337 12.148 1.00 78.94 124 GLN A CA 1
ATOM 905 C C . GLN A 1 124 ? -17.699 9.144 13.205 1.00 78.94 124 GLN A C 1
ATOM 907 O O . GLN A 1 124 ? -16.667 9.819 13.142 1.00 78.94 124 GLN A O 1
ATOM 912 N N . ALA A 1 125 ? -17.890 8.224 14.152 1.00 80.88 125 ALA A N 1
ATOM 913 C CA . ALA A 1 125 ? -16.907 7.898 15.175 1.00 80.88 125 ALA A CA 1
ATOM 914 C C . ALA A 1 125 ? -15.665 7.205 14.592 1.00 80.88 125 ALA A C 1
ATOM 916 O O . ALA A 1 125 ? -14.556 7.447 15.060 1.00 80.88 125 ALA A O 1
ATOM 917 N N . PHE A 1 126 ? -15.828 6.433 13.514 1.00 80.69 126 PHE A N 1
ATOM 918 C CA . PHE A 1 126 ? -14.736 5.733 12.824 1.00 80.69 126 PHE A CA 1
ATOM 919 C C . PHE A 1 126 ? -13.971 6.619 11.832 1.00 80.69 126 PHE A C 1
ATOM 921 O O . PHE A 1 126 ? -12.988 6.202 11.219 1.00 80.69 126 PHE A O 1
ATOM 928 N N . TYR A 1 127 ? -14.395 7.869 11.652 1.00 78.25 127 TYR A N 1
ATOM 929 C CA . TYR A 1 127 ? -13.762 8.768 10.702 1.00 78.25 127 TYR A CA 1
ATOM 930 C C . TYR A 1 127 ? -12.525 9.444 11.304 1.00 78.25 127 TYR A C 1
ATOM 932 O O . TYR A 1 127 ? -12.644 10.230 12.248 1.00 78.25 127 TYR A O 1
ATOM 940 N N . LEU A 1 128 ? -11.357 9.225 10.684 1.00 74.19 128 LEU A N 1
ATOM 941 C CA . LEU A 1 128 ? -10.068 9.829 11.074 1.00 74.19 128 LEU A CA 1
ATOM 942 C C . LEU A 1 128 ? -9.654 9.520 12.524 1.00 74.19 128 LEU A C 1
ATOM 944 O O . LEU A 1 128 ? -9.202 10.407 13.243 1.00 74.19 128 LEU A O 1
ATOM 948 N N . VAL A 1 129 ? -9.826 8.271 12.947 1.00 76.06 129 VAL A N 1
ATOM 949 C CA . VAL A 1 129 ? -9.335 7.756 14.234 1.00 76.06 129 VAL A CA 1
ATOM 950 C C . VAL A 1 129 ? -8.304 6.662 13.979 1.00 76.06 129 VAL A C 1
ATOM 952 O O . VAL A 1 129 ? -8.368 5.993 12.947 1.00 76.06 129 VAL A O 1
ATOM 955 N N . GLY A 1 130 ? -7.322 6.522 14.872 1.00 76.38 130 GLY A N 1
ATOM 956 C CA . GLY A 1 130 ? -6.287 5.501 14.728 1.00 76.38 130 GLY A CA 1
ATOM 957 C C . GLY A 1 130 ? -6.704 4.171 15.352 1.00 76.38 130 GLY A C 1
ATOM 958 O O . GLY A 1 130 ? -6.695 3.141 14.688 1.00 76.38 130 GLY A O 1
ATOM 959 N N . THR A 1 131 ? -7.080 4.190 16.629 1.00 82.81 131 THR A N 1
ATOM 960 C CA . THR A 1 131 ? -7.409 2.982 17.408 1.00 82.81 131 THR A CA 1
ATOM 961 C C . THR A 1 131 ? -8.901 2.910 17.736 1.00 82.81 131 THR A C 1
ATOM 963 O O . THR A 1 131 ? -9.575 3.937 17.802 1.00 82.81 131 THR A O 1
ATOM 966 N N . ILE A 1 132 ? -9.426 1.706 17.991 1.00 82.44 132 ILE A N 1
ATOM 967 C CA . ILE A 1 132 ? -10.843 1.519 18.360 1.00 82.44 132 ILE A CA 1
ATOM 968 C C . ILE A 1 132 ? -11.207 2.274 19.640 1.00 82.44 132 ILE A C 1
ATOM 970 O O . ILE A 1 132 ? -12.272 2.877 19.702 1.00 82.44 132 ILE A O 1
A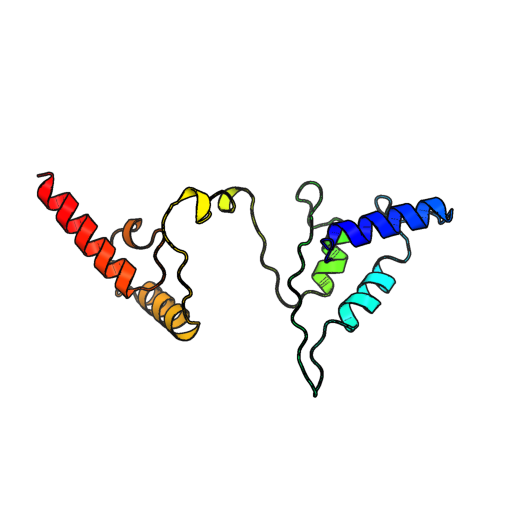TOM 974 N N . ASP A 1 133 ? -10.302 2.348 20.616 1.00 82.81 133 ASP A N 1
ATOM 975 C CA . ASP A 1 133 ? -10.533 3.119 21.844 1.00 82.81 133 ASP A CA 1
ATOM 976 C C . ASP A 1 133 ? -10.830 4.602 21.562 1.00 82.81 133 ASP A C 1
ATOM 978 O O . ASP A 1 133 ? -11.660 5.225 22.228 1.00 82.81 133 ASP A O 1
ATOM 982 N N . GLU A 1 134 ? -10.191 5.171 20.534 1.00 81.19 134 GLU A N 1
ATOM 983 C CA . GLU A 1 134 ? -10.445 6.549 20.105 1.00 81.19 134 GLU A CA 1
ATOM 984 C C . GLU A 1 134 ? -11.777 6.673 19.374 1.00 81.19 13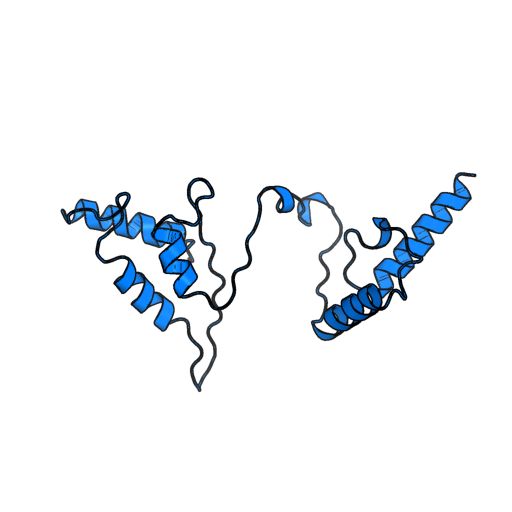4 GLU A C 1
ATOM 986 O O . GLU A 1 134 ? -12.466 7.680 19.542 1.00 81.19 134 GLU A O 1
ATOM 991 N N . ALA A 1 135 ? -12.157 5.657 18.593 1.00 82.31 135 ALA A N 1
ATOM 992 C CA . ALA A 1 135 ? -13.467 5.598 17.958 1.00 82.31 135 ALA A CA 1
ATOM 993 C C . ALA A 1 135 ? -14.573 5.622 19.023 1.00 82.31 135 ALA A C 1
ATOM 995 O O . ALA A 1 135 ? -15.478 6.451 18.953 1.00 82.31 135 ALA A O 1
ATOM 996 N N . THR A 1 136 ? -14.455 4.802 20.067 1.00 83.81 136 THR A N 1
ATOM 997 C CA . THR A 1 136 ? -15.429 4.740 21.165 1.00 83.81 136 THR A CA 1
ATOM 998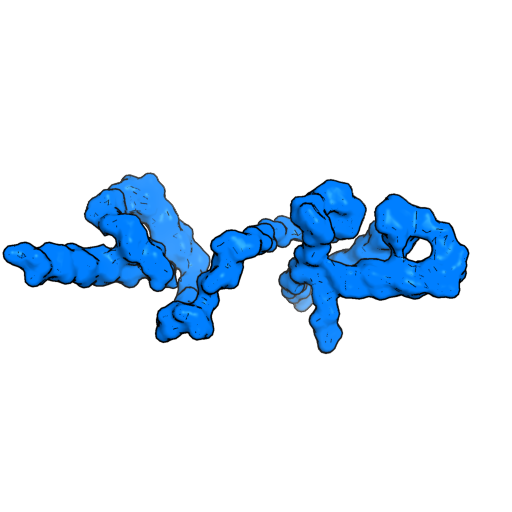 C C . THR A 1 136 ? -15.484 6.052 21.953 1.00 83.81 136 THR A C 1
ATOM 1000 O O . THR A 1 136 ? -16.568 6.566 22.223 1.00 83.81 136 THR A O 1
ATOM 1003 N N . ALA A 1 137 ? -14.334 6.665 22.258 1.00 83.88 137 ALA A N 1
ATOM 1004 C CA . ALA A 1 137 ? -14.294 7.970 22.924 1.00 83.88 137 ALA A CA 1
ATOM 1005 C C . ALA A 1 137 ? -14.929 9.083 22.069 1.00 83.88 137 ALA A C 1
ATOM 1007 O O . ALA A 1 137 ? -15.642 9.953 22.575 1.00 83.88 137 ALA A O 1
ATOM 1008 N N . LYS A 1 138 ? -14.707 9.052 20.751 1.00 83.25 138 LYS A N 1
ATOM 1009 C CA . LYS A 1 138 ? -15.302 10.005 19.810 1.00 83.25 138 LYS A CA 1
ATOM 1010 C C . LYS A 1 138 ? -16.804 9.789 19.645 1.00 83.25 138 LYS A C 1
ATOM 1012 O O . LYS A 1 138 ? -17.537 10.771 19.566 1.00 83.25 138 LYS A O 1
ATOM 1017 N N . ALA A 1 139 ? -17.263 8.540 19.638 1.00 83.06 139 ALA A N 1
ATOM 1018 C CA . ALA A 1 139 ? -18.682 8.206 19.649 1.00 83.06 139 ALA A CA 1
ATOM 1019 C C . ALA A 1 139 ? -19.376 8.778 20.887 1.00 83.06 139 ALA A C 1
ATOM 1021 O O . ALA A 1 139 ? -20.372 9.478 20.743 1.00 83.06 139 ALA A O 1
ATOM 1022 N N . MET A 1 140 ? -18.794 8.588 22.077 1.00 81.69 140 MET A N 1
ATOM 1023 C CA . MET A 1 140 ? -19.322 9.164 23.319 1.00 81.69 140 MET A CA 1
ATOM 1024 C C . MET A 1 140 ? -19.426 10.693 23.243 1.00 81.69 140 MET A C 1
ATOM 1026 O O . MET A 1 140 ? -20.439 11.264 23.641 1.00 81.69 140 MET A O 1
ATOM 1030 N N . ASN A 1 141 ? -18.419 11.370 22.683 1.00 82.50 141 ASN A N 1
ATOM 1031 C CA . ASN A 1 141 ? -18.467 12.823 22.495 1.00 82.50 141 ASN A CA 1
ATOM 1032 C C . ASN A 1 141 ? -19.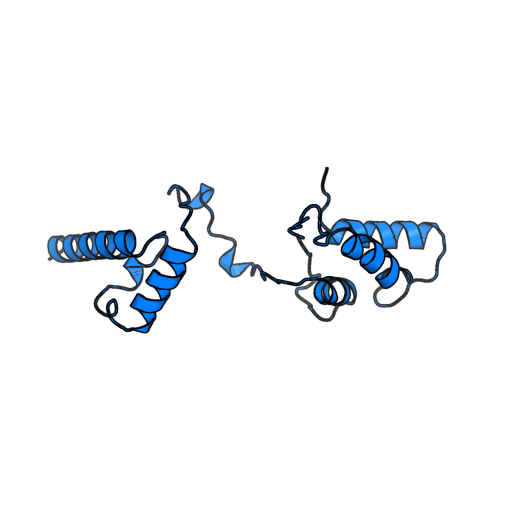573 13.250 21.516 1.00 82.50 141 ASN A C 1
ATOM 1034 O O . ASN A 1 141 ? -20.293 14.206 21.795 1.00 82.50 141 ASN A O 1
ATOM 1038 N N . LEU A 1 142 ? -19.750 12.538 20.400 1.00 80.12 142 LEU A N 1
ATOM 1039 C CA . LEU A 1 142 ? -20.816 12.813 19.428 1.00 80.12 142 LEU A CA 1
ATOM 1040 C C . LEU A 1 142 ? -22.211 12.571 20.024 1.00 80.12 142 LEU A C 1
ATOM 1042 O O . LEU A 1 142 ? -23.129 13.360 19.795 1.00 80.12 142 LEU A O 1
ATOM 1046 N N . GLU A 1 143 ? -22.370 11.518 20.825 1.00 76.62 143 GLU A N 1
ATOM 1047 C CA . GLU A 1 143 ? -23.600 11.243 21.568 1.00 76.62 143 GLU A CA 1
ATOM 1048 C C . GLU A 1 143 ? -23.896 12.353 22.586 1.00 76.62 143 GLU A C 1
ATOM 1050 O O . GLU A 1 143 ? -25.028 12.842 22.653 1.00 76.62 143 GLU A O 1
ATOM 1055 N N . MET A 1 144 ? -22.883 12.825 23.322 1.00 72.88 144 MET A N 1
ATOM 1056 C CA . MET A 1 144 ? -23.021 13.959 24.242 1.00 72.88 144 MET A CA 1
ATOM 1057 C C . MET A 1 144 ? -23.393 15.259 23.515 1.00 72.88 144 MET A C 1
ATOM 1059 O O . MET A 1 144 ? -24.303 15.963 23.955 1.00 72.88 144 MET A O 1
ATOM 1063 N N . GLU A 1 145 ? -22.760 15.566 22.381 1.00 71.88 145 GLU A N 1
ATOM 1064 C CA . GLU A 1 145 ? -23.103 16.736 21.562 1.00 71.88 145 GLU A CA 1
ATOM 1065 C C . GLU A 1 145 ? -24.525 16.653 20.985 1.00 71.88 145 GLU A C 1
ATOM 1067 O O . GLU A 1 145 ? -25.219 17.670 20.890 1.00 71.88 145 GLU A O 1
ATOM 1072 N N . SER A 1 146 ? -24.991 15.449 20.635 1.00 66.25 146 SER A N 1
ATOM 1073 C CA . SER A 1 146 ? -26.362 15.225 20.162 1.00 66.25 146 SER A CA 1
ATOM 1074 C C . SER A 1 146 ? -27.408 15.470 21.257 1.00 66.25 146 SER A C 1
ATOM 1076 O O . SER A 1 146 ? -28.493 15.980 20.972 1.00 66.25 146 SER A O 1
ATOM 1078 N N . ASN A 1 147 ? -27.061 15.177 22.514 1.00 64.38 147 ASN A N 1
ATOM 1079 C CA . ASN A 1 147 ? -27.925 15.384 23.674 1.00 64.38 147 ASN A CA 1
ATOM 1080 C C . ASN A 1 147 ? -27.918 16.833 24.178 1.00 64.38 147 ASN A C 1
ATOM 1082 O O . ASN A 1 147 ? -28.925 17.268 24.724 1.00 64.38 147 ASN A O 1
ATOM 1086 N N . LEU A 1 148 ? -26.841 17.599 23.961 1.00 58.69 148 LEU A N 1
ATOM 1087 C CA . LEU A 1 148 ? -26.797 19.036 24.280 1.00 58.69 148 LEU A CA 1
ATOM 1088 C C . LEU A 1 148 ? -27.582 19.919 23.294 1.00 58.69 148 LEU A C 1
ATOM 1090 O O . LEU A 1 148 ? -27.858 21.077 23.599 1.00 58.69 148 LEU A O 1
ATOM 1094 N N . LYS A 1 149 ? -27.900 19.409 22.098 1.00 55.91 149 LYS A N 1
ATOM 1095 C CA . LYS A 1 149 ? -28.669 20.133 21.067 1.00 55.91 149 LYS A CA 1
ATOM 1096 C C . LYS A 1 149 ? -30.187 19.914 21.144 1.00 55.91 149 LYS A C 1
ATOM 1098 O O . LYS A 1 149 ? -30.898 20.457 20.298 1.00 55.91 149 LYS A O 1
ATOM 1103 N N . LYS A 1 150 ? -30.673 19.130 22.110 1.00 45.06 150 LYS A N 1
ATOM 1104 C CA . LYS A 1 150 ? -32.102 18.968 22.425 1.00 45.06 150 LYS A CA 1
ATOM 1105 C C . LYS A 1 150 ? -32.485 19.847 23.607 1.00 45.06 150 LYS A C 1
ATOM 1107 O O . LYS A 1 150 ? -33.621 20.364 23.571 1.00 45.06 150 LYS A O 1
#

Sequence (150 aa):
MNKPPGAHMRVGSEVSALLGRMPFAVGYQPTLSTEMGSLQERITSTKDGSITSIQAVYVPADDLTDPAPATTFAHLDATTVLSRGLAAKTEVFTGSPGKYVGLAETIQGFELILSGELDGLPEQAFYLVGTIDEATAKAMNLEMESNLKK

Secondary structure (DSSP, 8-state):
----HHHHHHHHHHHHHHTTPPP-GGG--TTHHHHHHHHHTTSS-BTTB----------GGG-TTSHHHHHHHTT-S------TTTTT--HHHH-SPP----HHHHHHHHHHHHTTTTTTS-GGGGTT-SSHHHHHHHHHHHHHHHHHT-

Foldseek 3Di:
DDDALQVVFVVQLVVCVVVVHDADPPSTHPCRLVVLCVVLVVQAADPVGHRDDDHDQDDPPPDCPGPRNVSNVVSDPDDDDDDPVPPPDDCVVPVDDDDDEDPVQVVVQVVCVVVCVCVPFDPVLVPPDRGVVSSVVSSVVVVVVVVVVD